Protein AF-A0A938B4W9-F1 (afdb_monomer_lite)

Radius of gyration: 14.78 Å; chains: 1; bounding box: 36×22×34 Å

Foldseek 3Di:
DDDDPVVVVVVVVVQVVVQVVVLVVCLVPDPDCCCPPVVVDGGHDDDPD

Secondary structure (DSSP, 8-state):
----HHHHHHHHHHHHHHHHHHHHHHHHH---HHHHTS-----------

Structure (mmCIF, N/CA/C/O backbone):
data_AF-A0A938B4W9-F1
#
_entry.id   AF-A0A938B4W9-F1
#
loop_
_atom_site.group_PDB
_atom_site.id
_atom_site.type_symbol
_atom_site.label_atom_id
_atom_site.label_alt_id
_atom_site.label_comp_id
_atom_site.label_asym_id
_atom_site.label_entity_id
_atom_site.label_seq_id
_atom_site.pdbx_PDB_ins_code
_atom_site.Cartn_x
_atom_site.Cartn_y
_atom_site.Cartn_z
_atom_site.occupancy
_atom_site.B_iso_or_equiv
_atom_site.auth_seq_id
_atom_site.auth_comp_id
_atom_site.auth_asym_id
_atom_site.auth_atom_id
_atom_site.pdbx_PDB_model_num
ATOM 1 N N . MET A 1 1 ? 20.622 -8.371 -18.476 1.00 53.50 1 MET A N 1
ATOM 2 C CA . MET A 1 1 ? 19.437 -7.506 -18.602 1.00 53.50 1 MET A CA 1
ATOM 3 C C . MET A 1 1 ? 19.887 -6.108 -18.263 1.00 53.50 1 MET A C 1
ATOM 5 O O . MET A 1 1 ? 20.276 -5.892 -17.124 1.00 53.50 1 MET A O 1
ATOM 9 N N . ASP A 1 2 ? 19.944 -5.228 -19.255 1.00 78.69 2 ASP A N 1
ATOM 10 C CA . ASP A 1 2 ? 20.193 -3.809 -19.019 1.00 78.69 2 ASP A CA 1
ATOM 11 C C . ASP A 1 2 ? 18.827 -3.154 -18.783 1.00 78.69 2 ASP A C 1
ATOM 13 O O . ASP A 1 2 ? 17.936 -3.264 -19.629 1.00 78.69 2 ASP A O 1
ATOM 17 N N . TYR A 1 3 ? 18.610 -2.609 -17.588 1.00 83.44 3 TYR A N 1
ATOM 18 C CA . TYR A 1 3 ? 17.344 -1.982 -17.213 1.00 83.44 3 TYR A CA 1
ATOM 19 C C . TYR A 1 3 ? 17.513 -0.473 -17.311 1.00 83.44 3 TYR A C 1
ATOM 21 O O . TYR A 1 3 ? 18.385 0.080 -16.648 1.00 83.44 3 TYR A O 1
ATOM 29 N N . ASP A 1 4 ? 16.656 0.187 -18.095 1.00 95.06 4 ASP A N 1
ATOM 30 C CA . ASP A 1 4 ? 16.607 1.649 -18.154 1.00 95.06 4 ASP A CA 1
ATOM 31 C C . ASP A 1 4 ? 16.316 2.216 -16.747 1.00 95.06 4 ASP A C 1
ATOM 33 O O . ASP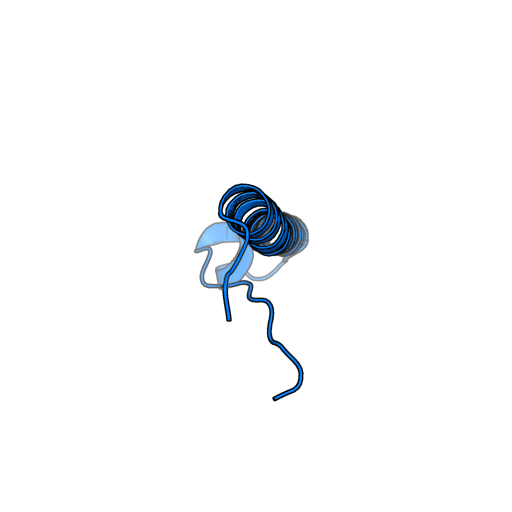 A 1 4 ? 15.210 2.004 -16.226 1.00 95.06 4 ASP A O 1
ATOM 37 N N . PRO A 1 5 ? 17.274 2.932 -16.122 1.00 95.19 5 PRO A N 1
ATOM 38 C CA . PRO A 1 5 ? 17.118 3.446 -14.766 1.00 95.19 5 PRO A CA 1
ATOM 39 C C . PRO A 1 5 ? 15.933 4.404 -14.624 1.00 95.19 5 PRO A C 1
ATOM 41 O O . PRO A 1 5 ? 15.283 4.426 -13.579 1.00 95.19 5 PRO A O 1
ATOM 44 N N . ILE A 1 6 ? 15.614 5.166 -15.679 1.00 96.00 6 ILE A N 1
ATOM 45 C CA . ILE A 1 6 ? 14.486 6.104 -15.676 1.00 96.00 6 ILE A CA 1
ATOM 46 C C . ILE A 1 6 ? 13.184 5.315 -15.595 1.00 96.00 6 ILE A C 1
ATOM 48 O O . ILE A 1 6 ? 12.330 5.581 -14.7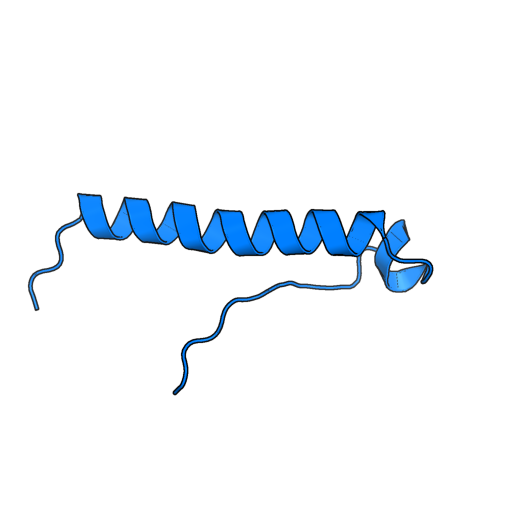49 1.00 96.00 6 ILE A O 1
ATOM 52 N N . ARG A 1 7 ? 13.045 4.301 -16.451 1.00 95.50 7 ARG A N 1
ATOM 53 C CA . ARG A 1 7 ? 11.853 3.454 -16.486 1.00 95.50 7 ARG A CA 1
ATOM 54 C C . ARG A 1 7 ? 11.659 2.690 -15.178 1.00 95.50 7 ARG A C 1
ATOM 56 O O . ARG A 1 7 ? 10.524 2.572 -14.719 1.00 95.50 7 ARG A O 1
ATOM 63 N N . LEU A 1 8 ? 12.741 2.208 -14.569 1.00 95.56 8 LEU A N 1
ATOM 64 C CA . LEU A 1 8 ? 12.686 1.530 -13.274 1.00 95.56 8 LEU A CA 1
ATOM 65 C C . LEU A 1 8 ? 12.160 2.458 -12.170 1.00 95.56 8 LEU A C 1
ATOM 67 O O . LEU A 1 8 ? 11.265 2.066 -11.421 1.00 95.56 8 LEU A O 1
ATOM 71 N N . GLU A 1 9 ? 12.662 3.693 -12.093 1.00 96.94 9 GLU A N 1
ATOM 72 C CA . GLU A 1 9 ? 12.216 4.650 -11.076 1.00 96.94 9 GLU A CA 1
ATOM 73 C C . GLU A 1 9 ? 10.749 5.060 -11.286 1.00 96.94 9 GLU A C 1
ATOM 75 O O . GLU A 1 9 ? 9.990 5.146 -10.320 1.00 96.94 9 GLU A O 1
ATOM 80 N N . VAL A 1 10 ? 10.303 5.227 -12.537 1.00 96.94 10 VAL A N 1
ATOM 81 C CA . VAL A 1 10 ? 8.885 5.492 -12.848 1.00 96.94 10 VAL A CA 1
ATOM 82 C C . VAL A 1 10 ? 7.988 4.359 -12.344 1.00 96.94 10 VAL A C 1
ATOM 84 O O . VAL A 1 10 ? 6.996 4.621 -11.664 1.00 96.94 10 VAL A O 1
ATOM 87 N N . PHE A 1 11 ? 8.339 3.098 -12.617 1.00 96.31 11 PHE A N 1
ATOM 88 C CA . PHE A 1 11 ? 7.544 1.959 -12.148 1.00 96.31 11 PHE A CA 1
ATOM 89 C C . PHE A 1 11 ? 7.544 1.820 -10.633 1.00 96.31 11 PHE A C 1
ATOM 91 O O . PHE A 1 11 ? 6.498 1.550 -10.049 1.00 96.31 11 PHE A O 1
ATOM 98 N N . LYS A 1 12 ? 8.687 2.037 -9.983 1.00 96.06 12 LYS A N 1
ATOM 99 C CA . LYS A 1 12 ? 8.780 2.012 -8.524 1.00 96.06 12 LYS A CA 1
ATOM 100 C C . LYS A 1 12 ? 7.821 3.023 -7.891 1.00 96.06 12 LYS A C 1
ATOM 102 O O . LYS A 1 12 ? 7.071 2.651 -6.990 1.00 96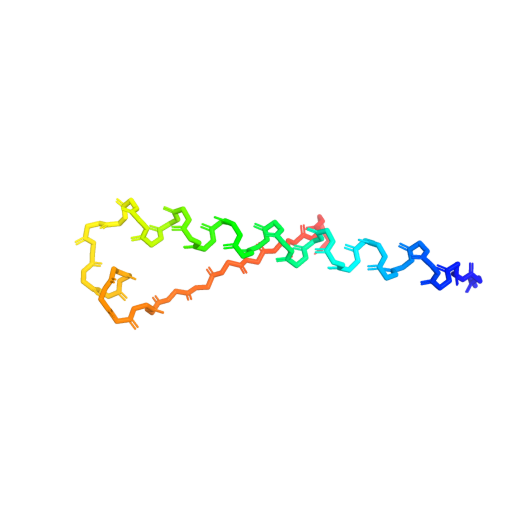.06 12 LYS A O 1
ATOM 107 N N . ASN A 1 13 ? 7.809 4.267 -8.375 1.00 97.62 13 ASN A N 1
ATOM 108 C CA . ASN A 1 13 ? 6.907 5.303 -7.862 1.00 97.62 13 ASN A CA 1
ATOM 109 C C . ASN A 1 13 ? 5.438 4.970 -8.145 1.00 97.62 13 ASN A C 1
ATOM 111 O O . ASN A 1 13 ? 4.608 5.095 -7.250 1.00 97.62 13 ASN A O 1
ATOM 115 N N . LEU A 1 14 ? 5.126 4.476 -9.347 1.00 97.88 14 LEU A N 1
ATOM 116 C CA . LEU A 1 14 ? 3.770 4.058 -9.704 1.00 97.88 14 LEU A CA 1
ATOM 117 C C . LEU A 1 14 ? 3.249 2.943 -8.783 1.00 97.88 14 LEU A C 1
ATOM 119 O O . LEU A 1 14 ? 2.167 3.064 -8.217 1.00 97.88 14 LEU A O 1
ATOM 123 N N . LEU A 1 15 ? 4.019 1.867 -8.611 1.00 97.69 15 LEU A N 1
ATOM 124 C CA . LEU A 1 15 ? 3.619 0.716 -7.796 1.00 97.69 15 LEU A CA 1
ATOM 125 C C . LEU A 1 15 ? 3.509 1.079 -6.310 1.00 97.69 15 LEU A C 1
ATOM 127 O O . LEU A 1 15 ? 2.580 0.635 -5.636 1.00 97.69 15 LEU A O 1
ATOM 131 N N . SER A 1 16 ? 4.420 1.923 -5.815 1.00 97.62 16 SER A N 1
ATOM 132 C CA . SER A 1 16 ? 4.367 2.430 -4.439 1.00 97.62 16 SER A CA 1
ATOM 133 C C . SER A 1 16 ? 3.124 3.297 -4.217 1.00 97.62 16 SER A C 1
ATOM 135 O O . SER A 1 16 ? 2.418 3.107 -3.230 1.00 97.62 16 SER A O 1
ATOM 137 N N . GLY A 1 17 ? 2.813 4.184 -5.169 1.00 98.25 17 GLY A N 1
ATOM 138 C CA . GLY A 1 17 ? 1.627 5.040 -5.120 1.00 98.25 17 GLY A CA 1
ATOM 139 C C . GLY A 1 17 ? 0.321 4.246 -5.108 1.00 98.25 17 GLY A C 1
ATOM 140 O O . GLY A 1 17 ? -0.563 4.538 -4.309 1.00 98.25 17 GLY A O 1
ATOM 141 N N . ILE A 1 18 ? 0.218 3.181 -5.913 1.00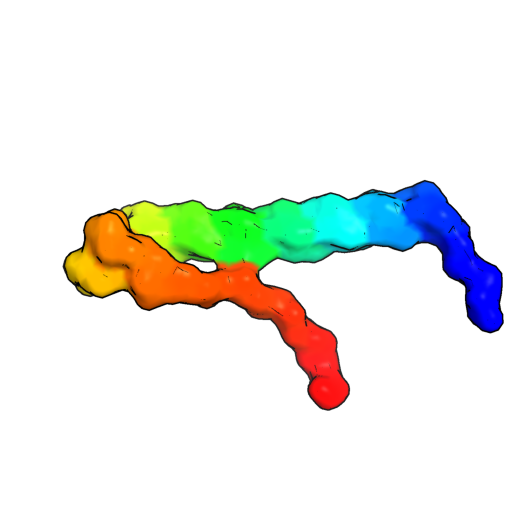 98.25 18 ILE A N 1
ATOM 142 C CA . ILE A 1 18 ? -0.960 2.297 -5.907 1.00 98.25 18 ILE A CA 1
ATOM 143 C C . ILE A 1 18 ? -1.173 1.681 -4.515 1.00 98.25 18 ILE A C 1
ATOM 145 O O . ILE A 1 18 ? -2.286 1.715 -3.989 1.00 98.25 18 ILE A O 1
ATOM 149 N N . ALA A 1 19 ? -0.119 1.140 -3.894 1.00 98.25 19 ALA A N 1
ATOM 150 C CA . ALA A 1 19 ? -0.224 0.544 -2.561 1.00 98.25 19 ALA A CA 1
ATOM 151 C C . ALA A 1 19 ? -0.610 1.579 -1.482 1.00 98.25 19 ALA A C 1
ATOM 153 O O . ALA A 1 19 ? -1.377 1.265 -0.568 1.00 98.25 19 ALA A O 1
ATOM 154 N N . GLU A 1 20 ? -0.130 2.819 -1.602 1.00 98.19 20 GLU A N 1
ATOM 155 C CA . GLU A 1 20 ? -0.489 3.924 -0.707 1.00 98.19 20 GLU A CA 1
ATOM 156 C C . GLU A 1 20 ? -1.966 4.330 -0.851 1.00 98.19 20 GLU A C 1
ATOM 158 O O . GLU A 1 20 ? -2.691 4.399 0.146 1.00 98.19 20 GLU A O 1
ATOM 163 N N . GLU A 1 21 ? -2.450 4.526 -2.081 1.00 98.62 21 GLU A N 1
ATOM 164 C CA . GLU A 1 21 ? -3.852 4.870 -2.355 1.00 98.62 21 GLU A CA 1
ATOM 165 C C . GLU A 1 21 ? -4.821 3.776 -1.883 1.00 98.62 21 GLU A C 1
ATOM 167 O O . GLU A 1 21 ? -5.883 4.077 -1.315 1.00 98.62 21 GLU A O 1
ATOM 172 N N . MET A 1 22 ? -4.443 2.502 -2.047 1.00 98.38 22 MET A N 1
ATOM 173 C CA . MET A 1 22 ? -5.173 1.363 -1.481 1.00 98.38 22 MET A CA 1
ATOM 174 C C . MET A 1 22 ? -5.294 1.494 0.040 1.00 98.38 22 MET A C 1
ATOM 176 O O . MET A 1 22 ? -6.393 1.368 0.586 1.00 98.38 22 MET A O 1
ATOM 180 N N . GLY A 1 23 ? -4.187 1.802 0.723 1.00 98.25 23 GLY A N 1
ATOM 181 C CA . GLY A 1 23 ? -4.162 1.945 2.175 1.00 98.25 23 GLY A CA 1
ATOM 182 C C . GLY A 1 23 ? -5.016 3.109 2.681 1.00 98.25 23 GLY A C 1
ATOM 183 O O . GLY A 1 23 ? -5.775 2.957 3.643 1.00 98.25 23 GLY A O 1
ATOM 184 N N . VAL A 1 24 ? -4.968 4.256 1.999 1.00 98.38 24 VAL A N 1
ATOM 185 C CA . VAL A 1 24 ? -5.827 5.413 2.303 1.00 98.38 24 VAL A CA 1
ATOM 186 C C . VAL A 1 24 ? -7.303 5.048 2.142 1.00 98.38 24 VAL A C 1
ATOM 188 O O . VAL A 1 24 ? -8.121 5.357 3.013 1.00 98.38 24 VAL A O 1
ATOM 191 N N . THR A 1 25 ? -7.654 4.372 1.050 1.00 98.44 25 THR A N 1
ATOM 192 C CA . THR A 1 25 ? -9.036 3.967 0.760 1.00 98.44 25 THR A CA 1
ATOM 193 C C . THR A 1 25 ? -9.556 2.967 1.792 1.00 98.44 25 THR A C 1
ATOM 195 O O . THR A 1 25 ? -10.660 3.142 2.321 1.00 98.44 25 THR A O 1
ATOM 198 N N . LEU A 1 26 ? -8.747 1.968 2.152 1.00 98.19 26 LEU A N 1
ATOM 199 C CA . LEU A 1 26 ? -9.077 0.983 3.181 1.00 98.19 26 LEU A CA 1
ATOM 200 C C . LEU A 1 26 ? -9.303 1.652 4.544 1.00 98.19 26 LEU A C 1
ATOM 202 O O . LEU A 1 26 ? -10.338 1.440 5.173 1.00 98.19 26 LEU A O 1
ATOM 206 N N . CYS A 1 27 ? -8.393 2.530 4.975 1.00 98.38 27 CYS A N 1
ATOM 207 C CA . CYS A 1 27 ? -8.518 3.232 6.253 1.00 98.38 27 CYS A CA 1
ATOM 208 C C . CYS A 1 27 ? -9.773 4.118 6.322 1.00 98.38 27 CYS A C 1
ATOM 210 O O . CYS A 1 27 ? -10.426 4.187 7.364 1.00 98.38 27 CYS A O 1
ATOM 212 N N . ARG A 1 28 ? -10.120 4.806 5.223 1.00 98.06 28 ARG A N 1
ATOM 213 C CA . ARG A 1 28 ? -11.280 5.717 5.159 1.00 98.06 28 ARG A CA 1
ATOM 214 C C . ARG A 1 28 ? -12.616 4.985 5.221 1.00 98.06 28 ARG A C 1
ATOM 216 O O . ARG A 1 28 ? -13.586 5.547 5.724 1.00 98.06 28 ARG A O 1
ATOM 223 N N . THR A 1 29 ? -12.668 3.767 4.693 1.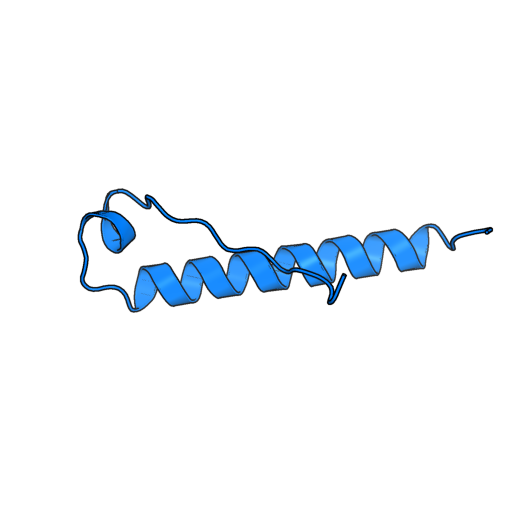00 98.06 29 THR A N 1
ATOM 224 C CA . THR A 1 29 ? -13.900 2.972 4.581 1.00 98.06 29 THR A CA 1
ATOM 225 C C . THR A 1 29 ? -14.078 1.969 5.723 1.00 98.06 29 THR A C 1
ATOM 227 O O . THR A 1 29 ? -15.178 1.457 5.919 1.00 98.06 29 THR A O 1
ATOM 230 N N . ALA A 1 30 ? -13.034 1.707 6.512 1.00 98.06 30 ALA A N 1
ATOM 231 C CA . ALA A 1 30 ? -13.079 0.731 7.590 1.00 98.06 30 ALA A CA 1
ATOM 232 C C . ALA A 1 30 ? -13.947 1.167 8.785 1.00 98.06 30 ALA A C 1
ATOM 234 O O . ALA A 1 30 ? -13.881 2.303 9.258 1.00 98.06 30 ALA A O 1
ATOM 235 N N . PHE A 1 31 ? -14.699 0.209 9.335 1.00 97.94 31 PHE A N 1
ATOM 236 C CA . PHE A 1 31 ? -15.414 0.346 10.613 1.00 97.94 31 PHE A CA 1
ATOM 237 C C . PHE A 1 31 ? -14.626 -0.209 11.811 1.00 97.94 31 PHE A C 1
ATOM 239 O O . PHE A 1 31 ? -14.886 0.183 12.943 1.00 97.94 31 PHE A O 1
ATOM 246 N N . SER A 1 32 ? -13.667 -1.113 11.578 1.00 98.06 32 SER A N 1
ATOM 247 C CA . SER A 1 32 ? -12.858 -1.730 12.638 1.00 98.06 32 SER A CA 1
ATOM 248 C C . SER A 1 32 ? -11.914 -0.704 13.280 1.00 98.06 32 SER A C 1
ATOM 250 O O . SER A 1 32 ? -11.108 -0.121 12.551 1.00 98.06 32 SER A O 1
ATOM 252 N N . PRO A 1 33 ? -11.919 -0.526 14.616 1.00 97.56 33 PRO A N 1
ATOM 253 C CA . PRO A 1 33 ? -10.970 0.350 15.308 1.00 97.56 33 PRO A 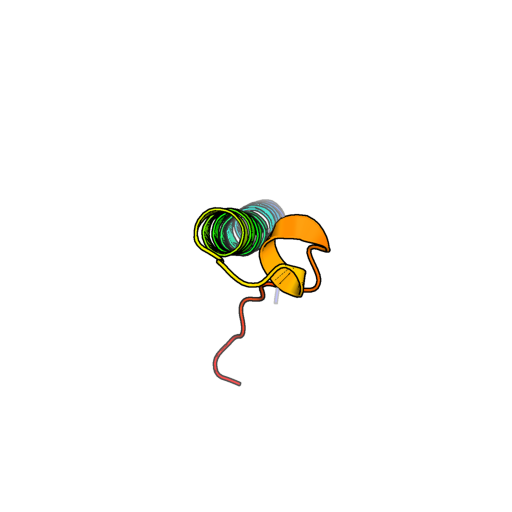CA 1
ATOM 254 C C . PRO A 1 33 ? -9.507 -0.058 15.094 1.00 97.56 33 PRO A C 1
ATOM 256 O O . PRO A 1 33 ? -8.632 0.803 15.011 1.00 97.56 33 PRO A O 1
ATOM 259 N N . ASN A 1 34 ? -9.228 -1.357 14.917 1.00 98.00 34 ASN A N 1
ATOM 260 C CA . ASN A 1 34 ? -7.874 -1.818 14.597 1.00 98.00 34 ASN A CA 1
ATOM 261 C C . ASN A 1 34 ? -7.384 -1.239 13.259 1.00 98.00 34 ASN A C 1
ATOM 263 O O . ASN A 1 34 ? -6.226 -0.858 13.148 1.00 98.00 34 ASN A O 1
ATOM 267 N N . ILE A 1 35 ? -8.269 -1.085 12.271 1.00 97.88 35 ILE A N 1
ATOM 268 C CA . ILE A 1 35 ? -7.910 -0.543 10.954 1.00 97.88 35 ILE A CA 1
ATOM 269 C C . ILE A 1 35 ? -8.012 0.990 10.945 1.00 97.88 35 ILE A C 1
ATOM 271 O O . ILE A 1 35 ? -7.090 1.667 10.502 1.00 97.88 35 ILE A O 1
ATOM 275 N N . LYS A 1 36 ? -9.115 1.555 11.448 1.00 97.31 36 LYS A N 1
ATOM 276 C CA . LYS A 1 36 ? -9.418 2.992 11.350 1.00 97.31 36 LYS A CA 1
ATOM 277 C C . LYS A 1 36 ? -8.600 3.856 12.312 1.00 97.31 36 LYS A C 1
ATOM 279 O O . LYS A 1 36 ? -8.176 4.946 11.939 1.00 97.31 36 LYS A O 1
ATOM 284 N N . GLU A 1 37 ? -8.404 3.388 13.543 1.00 97.12 37 GLU A N 1
ATOM 285 C CA . GLU A 1 37 ? -7.762 4.166 14.610 1.00 97.12 37 GLU A CA 1
ATOM 286 C C . GLU A 1 37 ? -6.326 3.707 14.832 1.00 97.12 37 GLU A C 1
ATOM 288 O O . GLU A 1 37 ? -5.400 4.514 14.787 1.00 97.12 37 GLU A O 1
ATOM 293 N N . ARG A 1 38 ? -6.130 2.397 15.020 1.00 97.88 38 ARG A N 1
ATOM 294 C CA . ARG A 1 38 ? -4.801 1.831 15.289 1.00 97.88 38 ARG A CA 1
ATOM 295 C C . ARG A 1 38 ? -3.946 1.682 14.033 1.00 97.88 38 ARG A C 1
ATOM 297 O O . ARG A 1 38 ? -2.743 1.491 14.167 1.00 97.88 38 ARG A O 1
ATOM 304 N N . LYS A 1 39 ? -4.553 1.797 12.842 1.00 97.31 39 LYS A N 1
ATOM 305 C CA . LYS A 1 39 ? -3.899 1.628 11.533 1.00 97.31 39 LYS A CA 1
ATOM 306 C C . LYS A 1 39 ? -3.085 0.333 11.441 1.00 97.31 39 LYS A C 1
ATOM 308 O O . LYS A 1 39 ? -2.028 0.290 10.824 1.00 97.31 39 LYS A O 1
ATOM 313 N N . ASP A 1 40 ? -3.601 -0.719 12.066 1.00 98.12 40 ASP A N 1
ATOM 314 C CA . ASP A 1 40 ? -3.012 -2.053 12.095 1.00 98.12 40 ASP A CA 1
ATOM 315 C C . ASP A 1 40 ? -3.408 -2.816 10.824 1.00 98.12 40 ASP A C 1
ATOM 317 O O . ASP A 1 40 ? -4.287 -3.680 10.825 1.00 98.12 40 ASP A O 1
ATOM 321 N N . PHE A 1 41 ? -2.846 -2.383 9.695 1.00 97.81 41 PHE A N 1
ATOM 322 C CA . PHE A 1 41 ? -3.029 -2.993 8.382 1.00 97.81 41 PHE A CA 1
ATOM 323 C C . PHE A 1 41 ? -1.876 -2.605 7.445 1.00 97.81 41 PHE A C 1
ATOM 325 O O . PHE A 1 41 ? -1.156 -1.635 7.676 1.00 97.81 41 PHE A O 1
ATOM 332 N N . SER A 1 42 ? -1.732 -3.338 6.345 1.00 97.50 42 SER A N 1
ATOM 333 C CA . SER A 1 42 ? -0.830 -2.991 5.248 1.00 97.50 42 SER A CA 1
ATOM 334 C C . SER A 1 42 ? -1.488 -3.282 3.898 1.00 97.50 42 SER A C 1
ATOM 336 O O . SER A 1 42 ? -2.487 -3.999 3.814 1.00 97.50 42 SER A O 1
ATOM 338 N N . CYS A 1 43 ? -0.959 -2.678 2.836 1.00 97.69 43 CYS A N 1
ATOM 339 C CA . CYS A 1 43 ? -1.371 -2.920 1.456 1.00 97.69 43 CYS A CA 1
ATOM 340 C C . CYS A 1 43 ? -0.123 -3.212 0.626 1.00 97.69 43 CYS A C 1
ATOM 342 O O . CYS A 1 43 ? 0.895 -2.540 0.783 1.00 97.69 43 CYS A O 1
ATOM 344 N N . ALA A 1 44 ? -0.198 -4.231 -0.223 1.00 97.00 44 ALA A N 1
ATOM 345 C CA . ALA A 1 44 ? 0.914 -4.672 -1.049 1.00 97.00 44 ALA A CA 1
ATOM 346 C C . ALA A 1 44 ? 0.406 -5.157 -2.407 1.00 97.00 44 ALA A C 1
ATOM 348 O O . ALA A 1 44 ? -0.714 -5.659 -2.524 1.00 97.00 44 ALA A O 1
ATOM 349 N N . LEU A 1 45 ? 1.257 -5.000 -3.417 1.00 96.06 45 LEU A N 1
ATOM 350 C CA . LEU A 1 45 ? 1.078 -5.580 -4.738 1.00 96.06 45 LEU A CA 1
ATOM 351 C C . LEU A 1 45 ? 1.947 -6.828 -4.834 1.00 96.06 45 LEU A C 1
ATOM 353 O O . LEU A 1 45 ? 3.101 -6.815 -4.408 1.00 96.06 45 LEU A O 1
ATOM 357 N N . PHE A 1 46 ? 1.385 -7.877 -5.415 1.00 95.62 46 PHE A N 1
ATOM 358 C CA . PHE A 1 46 ? 2.081 -9.123 -5.690 1.00 95.62 46 PHE A CA 1
ATOM 359 C C . PHE A 1 46 ? 2.090 -9.342 -7.197 1.00 95.62 46 PHE A C 1
ATOM 361 O O . PHE A 1 46 ? 1.162 -8.924 -7.898 1.00 95.62 46 PHE A O 1
ATOM 368 N N . ASP A 1 47 ? 3.151 -9.966 -7.694 1.00 95.12 47 ASP A N 1
ATOM 369 C CA . ASP A 1 47 ? 3.121 -10.548 -9.024 1.00 95.12 47 ASP A CA 1
ATOM 370 C C . ASP A 1 47 ? 2.349 -11.879 -8.981 1.00 95.12 47 ASP A C 1
ATOM 372 O O . ASP A 1 47 ? 1.679 -12.219 -8.003 1.00 95.12 47 ASP A O 1
ATOM 376 N N . SER A 1 48 ? 2.356 -12.605 -10.090 1.00 95.06 48 SER A N 1
ATOM 377 C CA . SER A 1 48 ? 1.648 -13.877 -10.196 1.00 95.06 48 SER A CA 1
ATOM 378 C C . SER A 1 48 ? 2.446 -15.086 -9.688 1.00 95.06 48 SER A C 1
ATOM 380 O O . SER A 1 48 ? 1.935 -16.197 -9.820 1.00 95.06 48 SER A O 1
ATOM 382 N N . ALA A 1 49 ? 3.699 -14.909 -9.250 1.00 69.94 49 ALA A N 1
ATOM 383 C CA . ALA A 1 49 ? 4.677 -15.991 -9.096 1.00 69.94 49 ALA A CA 1
ATOM 384 C C . ALA A 1 49 ? 4.808 -16.513 -7.657 1.00 69.94 49 ALA A C 1
ATOM 386 O O . ALA A 1 49 ? 4.686 -15.721 -6.699 1.00 69.94 49 ALA A O 1
#

pLDDT: mean 95.2, std 7.88, range [53.5, 98.62]

InterPro domains:
  IPR003692 Hydantoinase B/oxoprolinase [PF02538] (4-48)

Organism: Tectimicrobiota bacterium (NCBI:txid2528274)

Sequence (49 aa):
MDYDPIRLEVFKNLLSGIAEEMGVTLCRTAFSPNIKERKDFSCALFDSA